Protein AF-A0A523JRL4-F1 (afdb_monomer_lite)

Secondary structure (DSSP, 8-state):
--HHHHHHHHHHHHHHHHHHHHHHHHHHHHHHH-SS-HHHHHHHHHHHHHHHHHTHHHHHHHHHHHHHHHHHHHHHHHHHHHHTT--

Radius of gyration: 23.08 Å; chains: 1; bounding box: 49×17×69 Å

Structure (mmCIF, N/CA/C/O backbone):
data_AF-A0A523JRL4-F1
#
_entry.id   AF-A0A523JRL4-F1
#
loop_
_atom_site.group_PDB
_atom_site.id
_atom_site.type_symbol
_atom_site.label_atom_id
_atom_site.label_alt_id
_atom_site.label_comp_id
_atom_site.label_asym_id
_atom_site.label_entity_id
_atom_site.label_seq_id
_atom_site.pdbx_PDB_ins_code
_atom_site.Cartn_x
_atom_site.Cartn_y
_atom_site.Cartn_z
_atom_site.occupancy
_atom_site.B_iso_or_equiv
_atom_site.auth_seq_id
_atom_site.auth_comp_id
_atom_site.auth_asym_id
_atom_site.auth_atom_id
_atom_site.pdbx_PDB_model_num
ATOM 1 N N . MET A 1 1 ? -29.676 -5.323 7.418 1.00 45.69 1 MET A N 1
ATOM 2 C CA . MET A 1 1 ? -29.060 -5.625 6.105 1.00 45.69 1 MET A CA 1
ATOM 3 C C . MET A 1 1 ? -27.609 -5.135 6.132 1.00 45.69 1 MET A C 1
ATOM 5 O O . MET A 1 1 ? -27.326 -4.052 5.653 1.00 45.69 1 MET A O 1
ATOM 9 N N . ASN A 1 2 ? -26.687 -5.883 6.760 1.00 48.84 2 ASN A N 1
ATOM 10 C CA . ASN A 1 2 ? -25.312 -5.406 7.044 1.00 48.84 2 ASN A CA 1
ATOM 11 C C . ASN A 1 2 ? -24.226 -6.287 6.382 1.00 48.84 2 ASN A C 1
ATOM 13 O O . ASN A 1 2 ? -23.049 -6.215 6.739 1.00 48.84 2 ASN A O 1
ATOM 17 N N . GLY A 1 3 ? -24.614 -7.150 5.435 1.00 53.97 3 GLY A N 1
ATOM 18 C CA . GLY A 1 3 ? -23.709 -8.068 4.732 1.00 53.97 3 GLY A CA 1
ATOM 19 C C . GLY A 1 3 ? -22.882 -7.403 3.627 1.00 53.97 3 GLY A C 1
ATOM 20 O O . GLY A 1 3 ? -21.768 -7.839 3.350 1.00 53.97 3 GLY A O 1
ATOM 21 N N . THR A 1 4 ? -23.375 -6.307 3.051 1.00 57.66 4 THR A N 1
ATOM 22 C CA . THR A 1 4 ? -22.769 -5.633 1.893 1.00 57.66 4 THR A CA 1
ATOM 23 C C . THR A 1 4 ? -21.418 -5.011 2.227 1.00 57.66 4 THR A C 1
ATOM 25 O O . THR A 1 4 ? -20.467 -5.168 1.471 1.00 57.66 4 THR A O 1
ATOM 28 N N . ILE A 1 5 ? -21.283 -4.402 3.409 1.00 59.09 5 ILE A N 1
ATOM 29 C CA . ILE A 1 5 ? -20.051 -3.712 3.816 1.00 59.09 5 ILE A CA 1
ATOM 30 C C . ILE A 1 5 ? -18.874 -4.698 3.888 1.00 59.09 5 ILE A C 1
ATOM 32 O O . ILE A 1 5 ? -17.797 -4.421 3.368 1.00 59.09 5 ILE A O 1
ATOM 36 N N . ARG A 1 6 ? -19.077 -5.900 4.447 1.00 60.03 6 ARG A N 1
ATOM 37 C CA . ARG A 1 6 ? -18.012 -6.920 4.534 1.00 60.03 6 ARG A CA 1
ATOM 38 C C . ARG A 1 6 ? -17.598 -7.453 3.162 1.00 60.03 6 ARG A C 1
ATOM 40 O O . ARG A 1 6 ? -16.422 -7.758 2.969 1.00 60.03 6 ARG A O 1
ATOM 47 N N . VAL A 1 7 ? -18.545 -7.562 2.227 1.00 62.00 7 VAL A N 1
ATOM 48 C CA . VAL A 1 7 ? -18.266 -7.966 0.841 1.00 62.00 7 VAL A CA 1
ATOM 49 C C . VAL A 1 7 ? -17.444 -6.885 0.146 1.00 62.00 7 VAL A C 1
ATOM 51 O O . VAL A 1 7 ? -16.393 -7.203 -0.403 1.00 62.00 7 VAL A O 1
ATOM 54 N N . THR A 1 8 ? -17.825 -5.612 0.282 1.00 64.62 8 THR A N 1
ATOM 55 C CA . THR A 1 8 ? -17.055 -4.477 -0.247 1.00 64.62 8 THR A CA 1
ATOM 56 C C . THR A 1 8 ? -15.629 -4.447 0.305 1.00 64.62 8 THR A C 1
ATOM 58 O O . THR A 1 8 ? -14.691 -4.298 -0.470 1.00 64.62 8 THR A O 1
ATOM 61 N N . TYR A 1 9 ? -15.425 -4.683 1.608 1.00 71.31 9 TYR A N 1
ATOM 62 C CA . TYR A 1 9 ? -14.074 -4.766 2.187 1.00 71.31 9 TYR A CA 1
ATOM 63 C C . TYR A 1 9 ? -13.257 -5.944 1.642 1.00 71.31 9 TYR A C 1
ATOM 65 O O . TYR A 1 9 ? -12.071 -5.786 1.351 1.00 71.31 9 TYR A O 1
ATOM 73 N N . LYS A 1 10 ? -13.865 -7.129 1.489 1.00 77.19 10 LYS A N 1
ATOM 74 C CA . LYS A 1 10 ? -13.177 -8.293 0.906 1.00 77.19 10 LYS A CA 1
ATOM 75 C C . LYS A 1 10 ? -12.798 -8.051 -0.555 1.00 77.19 10 LYS A C 1
ATOM 77 O O . LYS A 1 10 ? -11.690 -8.405 -0.946 1.00 77.19 10 LYS A O 1
ATOM 82 N N . VAL A 1 11 ? -13.685 -7.438 -1.335 1.00 78.25 11 VAL A N 1
ATOM 83 C CA . VAL A 1 11 ? -13.446 -7.100 -2.744 1.00 78.25 11 VAL A CA 1
ATOM 84 C C . VAL A 1 11 ? -12.376 -6.017 -2.865 1.00 78.25 11 VAL A C 1
ATOM 86 O O . VAL A 1 11 ? -11.425 -6.205 -3.613 1.00 78.25 11 VAL A O 1
ATOM 89 N N . ALA A 1 12 ? -12.445 -4.954 -2.060 1.00 73.12 12 ALA A N 1
ATOM 90 C CA . ALA A 1 12 ? -11.423 -3.908 -2.022 1.00 73.12 12 ALA A CA 1
ATOM 91 C C . ALA A 1 12 ? -10.040 -4.469 -1.656 1.00 73.12 12 ALA A C 1
ATOM 93 O O . ALA A 1 12 ? -9.054 -4.168 -2.326 1.00 73.12 12 ALA A O 1
ATOM 94 N N . ARG A 1 13 ? -9.962 -5.348 -0.645 1.00 72.69 13 ARG A N 1
ATOM 95 C CA . ARG A 1 13 ? -8.717 -6.048 -0.291 1.00 72.69 13 ARG A CA 1
ATOM 96 C C . ARG A 1 13 ? -8.226 -6.939 -1.430 1.00 72.69 13 ARG A C 1
ATOM 98 O O . ARG A 1 13 ? -7.031 -6.977 -1.685 1.00 72.69 13 ARG A O 1
ATOM 105 N N . ARG A 1 14 ? -9.121 -7.659 -2.110 1.00 79.50 14 ARG A N 1
ATOM 106 C CA . ARG A 1 14 ? -8.758 -8.539 -3.228 1.00 79.50 14 ARG A CA 1
ATOM 107 C C . ARG A 1 14 ? -8.211 -7.747 -4.411 1.00 79.50 14 ARG A C 1
ATOM 109 O O . ARG A 1 14 ? -7.185 -8.135 -4.946 1.00 79.50 14 ARG A O 1
ATOM 116 N N . ILE A 1 15 ? -8.862 -6.645 -4.777 1.00 78.06 15 ILE A N 1
ATOM 117 C CA . ILE A 1 15 ? -8.413 -5.741 -5.842 1.00 78.06 15 ILE A CA 1
ATOM 118 C C . ILE A 1 15 ? -7.057 -5.134 -5.475 1.00 78.06 15 ILE A C 1
ATOM 120 O O . ILE A 1 15 ? -6.155 -5.155 -6.302 1.00 78.06 15 ILE A O 1
ATOM 124 N N . ALA A 1 16 ? -6.871 -4.687 -4.228 1.00 74.94 16 ALA A N 1
ATOM 125 C CA . ALA A 1 16 ? -5.580 -4.186 -3.759 1.00 74.94 16 ALA A CA 1
ATOM 126 C C . ALA A 1 16 ? -4.475 -5.248 -3.884 1.00 74.94 16 ALA A C 1
ATOM 128 O O . ALA A 1 16 ? -3.441 -4.983 -4.480 1.00 74.94 16 ALA A O 1
ATOM 129 N N . VAL A 1 17 ? -4.720 -6.475 -3.411 1.00 79.69 17 VAL A N 1
ATOM 130 C CA . VAL A 1 17 ? -3.760 -7.587 -3.536 1.00 79.69 17 VAL A CA 1
ATOM 131 C C . VAL A 1 17 ? -3.478 -7.940 -5.000 1.00 79.69 17 VAL A C 1
ATOM 133 O O . VAL A 1 17 ? -2.352 -8.292 -5.325 1.00 79.69 17 VAL A O 1
ATOM 136 N N . LEU A 1 18 ? -4.468 -7.838 -5.889 1.00 84.44 18 LEU A N 1
ATOM 137 C CA . LEU A 1 18 ? -4.312 -8.132 -7.315 1.00 84.44 18 LEU A CA 1
ATOM 138 C C . LEU A 1 18 ? -3.478 -7.056 -8.022 1.00 84.44 18 LEU A C 1
ATOM 140 O O . LEU A 1 18 ? -2.615 -7.390 -8.827 1.00 84.44 18 LEU A O 1
ATOM 144 N N . ILE A 1 19 ? -3.676 -5.786 -7.665 1.00 79.00 19 ILE A N 1
ATOM 145 C CA . ILE A 1 19 ? -2.859 -4.667 -8.146 1.00 79.00 19 ILE A CA 1
ATOM 146 C C . ILE A 1 19 ? -1.421 -4.813 -7.632 1.00 79.00 19 ILE A C 1
ATOM 148 O O . ILE A 1 19 ? -0.492 -4.830 -8.433 1.00 79.00 19 ILE A O 1
ATOM 152 N N . VAL A 1 20 ? -1.230 -5.006 -6.322 1.00 75.88 20 VAL A N 1
ATOM 153 C CA . VAL A 1 20 ? 0.102 -5.171 -5.714 1.00 75.88 20 VAL A CA 1
ATOM 154 C C . VAL A 1 20 ? 0.812 -6.398 -6.290 1.00 75.88 20 VAL A C 1
ATOM 156 O O . VAL A 1 20 ? 1.905 -6.283 -6.838 1.00 75.88 20 VAL A O 1
ATOM 159 N N . GLY A 1 21 ? 0.170 -7.567 -6.266 1.00 77.50 21 GLY A N 1
ATOM 160 C CA . GLY A 1 21 ? 0.727 -8.800 -6.822 1.00 77.50 21 GLY A CA 1
ATOM 161 C C . GLY A 1 21 ? 1.027 -8.699 -8.319 1.00 77.50 21 GLY A C 1
ATOM 162 O O . GLY A 1 21 ? 2.084 -9.149 -8.755 1.00 77.50 21 GLY A O 1
ATOM 163 N N . GLY A 1 22 ? 0.150 -8.053 -9.095 1.00 84.44 22 GLY A N 1
ATOM 164 C CA . GLY A 1 22 ? 0.357 -7.801 -10.522 1.00 84.44 22 GLY A CA 1
ATOM 165 C C . GLY A 1 22 ? 1.555 -6.894 -10.794 1.00 84.44 22 GLY A C 1
ATOM 166 O O . GLY A 1 22 ? 2.346 -7.176 -11.691 1.00 84.44 22 GLY A O 1
ATOM 167 N N . THR A 1 23 ? 1.746 -5.848 -9.990 1.00 74.75 23 THR A N 1
ATOM 168 C CA . THR A 1 23 ? 2.900 -4.948 -10.136 1.00 74.75 23 THR A CA 1
ATOM 169 C C . THR A 1 23 ? 4.220 -5.605 -9.746 1.00 74.75 23 THR A C 1
ATOM 171 O O . THR A 1 23 ? 5.197 -5.450 -10.471 1.00 74.75 23 THR A O 1
ATOM 174 N N . VAL A 1 24 ? 4.253 -6.404 -8.674 1.00 78.25 24 VAL A N 1
ATOM 175 C CA . VAL A 1 24 ? 5.445 -7.180 -8.291 1.00 78.25 24 VAL A CA 1
ATOM 176 C C . VAL A 1 24 ? 5.814 -8.183 -9.386 1.00 78.25 24 VAL A C 1
ATOM 178 O O . VAL A 1 24 ? 6.985 -8.287 -9.746 1.00 78.25 24 VAL A O 1
ATOM 181 N N . LEU A 1 25 ? 4.824 -8.870 -9.968 1.00 83.75 25 LEU A N 1
ATOM 182 C CA . LEU A 1 25 ? 5.028 -9.755 -11.121 1.00 83.75 25 LEU A CA 1
ATOM 183 C C . LEU A 1 25 ? 5.576 -9.000 -12.334 1.00 83.75 25 LEU A C 1
ATOM 185 O O . LEU A 1 25 ? 6.549 -9.447 -12.934 1.00 83.75 25 LEU A O 1
ATOM 189 N N . ALA A 1 26 ? 4.995 -7.849 -12.676 1.00 80.75 26 ALA A N 1
ATOM 190 C CA . ALA A 1 26 ? 5.455 -7.030 -13.794 1.00 80.75 26 ALA A CA 1
ATOM 191 C C . ALA A 1 26 ? 6.900 -6.539 -13.593 1.00 80.75 26 ALA A C 1
ATOM 193 O O . ALA A 1 26 ? 7.701 -6.605 -14.523 1.00 80.75 26 ALA A O 1
ATOM 194 N N . VAL A 1 27 ? 7.257 -6.109 -12.378 1.00 72.25 27 VAL A N 1
ATOM 195 C CA . VAL A 1 27 ? 8.630 -5.711 -12.022 1.00 72.25 27 VAL A CA 1
ATOM 196 C C . VAL A 1 27 ? 9.590 -6.900 -12.097 1.00 72.25 27 VAL A C 1
ATOM 198 O O . VAL A 1 27 ? 10.672 -6.771 -12.664 1.00 72.25 27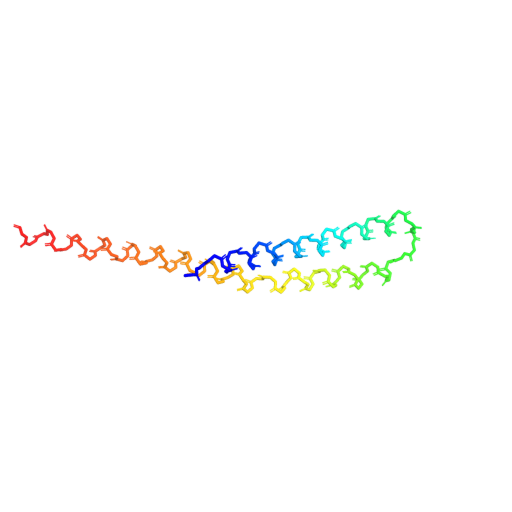 VAL A O 1
ATOM 201 N N . GLY A 1 28 ? 9.196 -8.067 -11.582 1.00 74.06 28 GLY A N 1
ATOM 202 C CA . GLY A 1 28 ? 10.004 -9.286 -11.663 1.00 74.06 28 GLY A CA 1
ATOM 203 C C . GLY A 1 28 ? 10.254 -9.731 -13.105 1.00 74.06 28 GLY A C 1
ATOM 204 O O . GLY A 1 28 ? 11.387 -10.040 -13.467 1.00 74.06 28 GLY A O 1
ATOM 205 N N . ILE A 1 29 ? 9.226 -9.686 -13.958 1.00 81.38 29 ILE A N 1
ATOM 206 C CA . ILE A 1 29 ? 9.362 -9.956 -15.397 1.00 81.38 29 ILE A CA 1
ATOM 207 C C . ILE A 1 29 ? 10.285 -8.917 -16.047 1.00 81.38 29 ILE A C 1
ATOM 209 O O . ILE A 1 29 ? 11.159 -9.283 -16.830 1.00 81.38 29 ILE A O 1
ATOM 213 N N . ALA A 1 30 ? 10.158 -7.638 -15.688 1.00 73.31 30 ALA A N 1
ATOM 214 C CA . ALA A 1 30 ? 11.027 -6.588 -16.211 1.00 73.31 30 ALA A CA 1
ATOM 215 C C . ALA A 1 30 ? 12.508 -6.805 -15.843 1.00 73.31 30 ALA A C 1
ATOM 217 O O . ALA A 1 30 ? 13.377 -6.569 -16.680 1.00 73.31 30 ALA A O 1
ATOM 218 N N . MET A 1 31 ? 12.797 -7.298 -14.631 1.00 69.88 31 MET A N 1
ATOM 219 C CA . MET A 1 31 ? 14.157 -7.639 -14.186 1.00 69.88 31 MET A CA 1
ATOM 220 C C . MET A 1 31 ? 14.773 -8.811 -14.960 1.00 69.88 31 MET A C 1
ATOM 222 O O . MET A 1 31 ? 15.990 -8.858 -15.118 1.00 69.88 31 MET A O 1
ATOM 226 N N . ILE A 1 32 ? 13.951 -9.740 -15.457 1.00 74.88 32 ILE A N 1
ATOM 227 C CA . ILE A 1 32 ? 14.405 -10.865 -16.289 1.00 74.88 32 ILE A CA 1
ATOM 228 C C . ILE A 1 32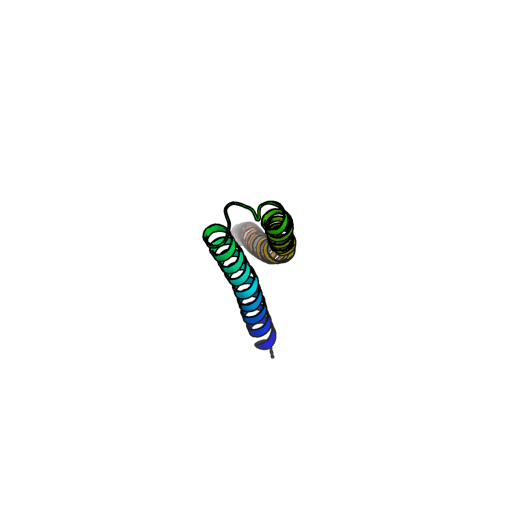 ? 14.652 -10.408 -17.732 1.00 74.88 32 ILE A C 1
ATOM 230 O O . ILE A 1 32 ? 15.600 -10.855 -18.371 1.00 74.88 32 ILE A O 1
ATOM 234 N N . VAL A 1 33 ? 13.796 -9.526 -18.255 1.00 71.06 33 VAL A N 1
ATOM 235 C CA . VAL A 1 33 ? 13.782 -9.178 -19.684 1.00 71.06 33 VAL A CA 1
ATOM 236 C C . VAL A 1 33 ? 14.857 -8.162 -20.071 1.00 71.06 33 VAL A C 1
ATOM 238 O O . VAL A 1 33 ? 15.288 -8.172 -21.222 1.00 71.06 33 VAL A O 1
ATOM 241 N N . ALA A 1 34 ? 15.340 -7.305 -19.167 1.00 62.03 34 ALA A N 1
ATOM 242 C CA . ALA A 1 34 ? 16.420 -6.396 -19.542 1.00 62.03 34 ALA A CA 1
ATOM 243 C C . ALA A 1 34 ? 17.336 -6.016 -18.370 1.00 62.03 34 ALA A C 1
ATOM 245 O O . ALA A 1 34 ? 16.852 -5.547 -17.345 1.00 62.03 34 ALA A O 1
ATOM 246 N N . PRO A 1 35 ? 18.667 -6.061 -18.549 1.00 62.00 35 PRO A N 1
ATOM 247 C CA . PRO A 1 35 ? 19.605 -5.169 -17.879 1.00 62.00 35 PRO A CA 1
ATOM 248 C C . PRO A 1 35 ? 19.648 -3.829 -18.645 1.00 62.00 35 PRO A C 1
ATOM 250 O O . PRO A 1 35 ? 20.632 -3.459 -19.266 1.00 62.00 35 PRO A O 1
ATOM 253 N N . GLY A 1 36 ? 18.518 -3.127 -18.672 1.00 64.75 36 GLY A N 1
ATOM 254 C CA . GLY A 1 36 ? 18.336 -1.801 -19.268 1.00 64.75 36 GLY A CA 1
ATOM 255 C C . GLY A 1 36 ? 17.050 -1.014 -18.924 1.00 64.75 36 GLY A C 1
ATOM 256 O O . GLY A 1 36 ? 16.930 0.103 -19.422 1.00 64.75 36 GLY A O 1
ATOM 257 N N . PRO A 1 37 ? 16.075 -1.455 -18.088 1.00 61.56 37 PRO A N 1
ATOM 258 C CA . PRO A 1 37 ? 14.749 -0.851 -18.017 1.00 61.56 37 PRO A CA 1
ATOM 259 C C . PRO A 1 37 ? 14.581 0.005 -16.748 1.00 61.56 37 PRO A C 1
ATOM 261 O O . PRO A 1 37 ? 13.459 0.228 -16.295 1.00 61.56 37 PRO A O 1
ATOM 264 N N . ALA A 1 38 ? 15.678 0.462 -16.130 1.00 67.81 38 ALA A N 1
ATOM 265 C CA . ALA A 1 38 ? 15.656 1.159 -14.840 1.00 67.81 38 ALA A CA 1
ATOM 266 C C . ALA A 1 38 ? 14.722 2.386 -14.852 1.00 67.81 38 ALA A C 1
ATOM 268 O O . ALA A 1 38 ? 14.090 2.696 -13.847 1.00 67.81 38 ALA A O 1
ATOM 269 N N . ILE A 1 39 ? 14.562 3.022 -16.018 1.00 68.94 39 ILE A N 1
ATOM 270 C CA . ILE A 1 39 ? 13.704 4.194 -16.240 1.00 68.94 39 ILE A CA 1
ATOM 271 C C . ILE A 1 39 ? 12.207 3.841 -16.216 1.00 68.94 39 ILE A C 1
ATOM 273 O O . ILE A 1 39 ? 11.402 4.688 -15.855 1.00 68.94 39 ILE A O 1
ATOM 277 N N . ILE A 1 40 ? 11.816 2.607 -16.559 1.00 70.69 40 ILE A N 1
ATOM 278 C CA . ILE A 1 40 ? 10.413 2.147 -16.530 1.00 70.69 40 ILE A CA 1
ATOM 279 C C . ILE A 1 40 ? 10.070 1.570 -15.151 1.00 70.69 40 ILE A C 1
ATOM 281 O O . ILE A 1 40 ? 8.984 1.799 -14.620 1.00 70.69 40 ILE A O 1
ATOM 285 N N . VAL A 1 41 ? 11.014 0.859 -14.533 1.00 72.75 41 VAL A N 1
ATOM 286 C CA . VAL A 1 41 ? 10.828 0.261 -13.204 1.00 72.75 41 VAL A CA 1
ATOM 287 C C . VAL A 1 41 ? 10.695 1.335 -12.118 1.00 72.75 41 VAL A C 1
ATOM 289 O O . VAL A 1 41 ? 9.901 1.164 -11.198 1.00 72.75 41 VAL A O 1
ATOM 292 N N . LEU A 1 42 ? 11.404 2.463 -12.237 1.00 76.19 42 LEU A N 1
ATOM 293 C CA . LEU A 1 42 ? 11.347 3.574 -11.279 1.00 76.19 42 LEU A CA 1
ATOM 294 C C . LEU A 1 42 ? 9.933 4.193 -11.120 1.00 76.19 42 LEU A C 1
ATOM 296 O O . LEU A 1 42 ? 9.425 4.205 -9.996 1.00 76.19 42 LEU A O 1
ATOM 300 N N . PRO A 1 43 ? 9.246 4.665 -12.182 1.00 78.56 43 PRO A N 1
ATOM 301 C CA . PRO A 1 43 ? 7.888 5.194 -12.074 1.00 78.56 43 PRO A CA 1
ATOM 302 C C . PRO A 1 43 ? 6.873 4.120 -11.670 1.00 78.56 43 PRO A C 1
ATOM 304 O O . PRO A 1 43 ? 5.934 4.432 -10.942 1.00 78.56 43 PRO A O 1
ATOM 307 N N . ILE A 1 44 ? 7.072 2.856 -12.062 1.00 75.56 44 ILE A N 1
ATOM 308 C CA . ILE A 1 44 ? 6.216 1.742 -11.621 1.00 75.56 44 ILE A CA 1
ATOM 309 C C . ILE A 1 44 ? 6.377 1.495 -10.117 1.00 75.56 44 ILE A C 1
ATOM 311 O O . ILE A 1 44 ? 5.379 1.405 -9.405 1.00 75.56 44 ILE A O 1
ATOM 315 N N . GLY A 1 45 ? 7.611 1.448 -9.613 1.00 72.31 45 GLY A N 1
ATOM 316 C CA . GLY A 1 45 ? 7.893 1.318 -8.185 1.00 72.31 45 GLY A CA 1
ATOM 317 C C . GLY A 1 45 ? 7.279 2.463 -7.379 1.00 72.31 45 GLY A C 1
ATOM 318 O O . GLY A 1 45 ? 6.645 2.221 -6.356 1.00 72.31 45 GLY A O 1
ATOM 319 N N . LEU A 1 46 ? 7.373 3.700 -7.875 1.00 76.19 46 LEU A N 1
ATOM 320 C CA . LEU A 1 46 ? 6.747 4.869 -7.247 1.00 76.19 46 LEU A CA 1
ATOM 321 C C . LEU A 1 46 ? 5.213 4.833 -7.298 1.00 76.19 46 LEU A C 1
ATOM 323 O O . LEU A 1 46 ? 4.570 5.219 -6.323 1.00 76.19 46 LEU A O 1
ATOM 327 N N . ALA A 1 47 ? 4.617 4.347 -8.389 1.00 79.69 47 ALA A N 1
ATOM 328 C CA . ALA A 1 47 ? 3.171 4.169 -8.497 1.00 79.69 47 ALA A CA 1
ATOM 329 C C . ALA A 1 47 ? 2.654 3.133 -7.486 1.00 79.69 47 ALA A C 1
ATOM 331 O O . ALA A 1 47 ? 1.652 3.377 -6.813 1.00 79.69 47 ALA A O 1
ATOM 332 N N . VAL A 1 48 ? 3.375 2.017 -7.325 1.00 72.06 48 VAL A N 1
ATOM 333 C CA . VAL A 1 48 ? 3.084 0.981 -6.321 1.00 72.06 48 VAL A CA 1
ATOM 334 C C . VAL A 1 48 ? 3.220 1.532 -4.914 1.00 72.06 48 VAL A C 1
ATOM 336 O O . VAL A 1 48 ? 2.282 1.409 -4.129 1.00 72.06 48 VAL A O 1
ATOM 339 N N . LEU A 1 49 ? 4.341 2.199 -4.612 1.00 71.94 49 LEU A N 1
ATOM 340 C CA . LEU A 1 49 ? 4.513 2.870 -3.328 1.00 71.94 49 LEU A CA 1
ATOM 341 C C . LEU A 1 49 ? 3.337 3.825 -3.079 1.00 71.94 49 LEU A C 1
ATOM 343 O O . LEU A 1 49 ? 2.695 3.726 -2.041 1.00 71.94 49 LEU A O 1
ATOM 347 N N . GLY A 1 50 ? 2.981 4.695 -4.027 1.00 72.94 50 GLY A N 1
ATOM 348 C CA . GLY A 1 50 ? 1.861 5.633 -3.883 1.00 72.94 50 GLY A CA 1
ATOM 349 C C . GLY A 1 50 ? 0.5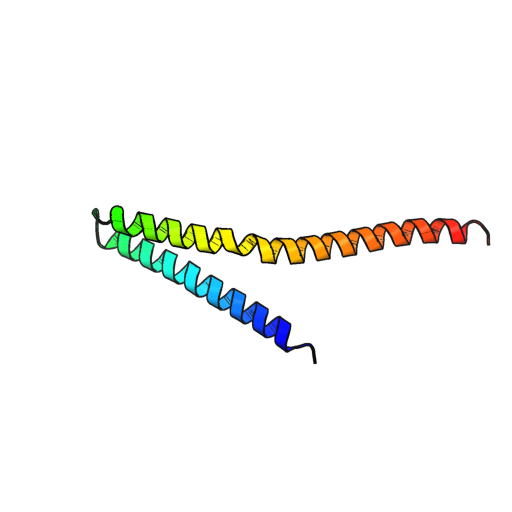15 4.961 -3.580 1.00 72.94 50 GLY A C 1
ATOM 350 O O . GLY A 1 50 ? -0.269 5.475 -2.776 1.00 72.94 50 GLY A O 1
ATOM 351 N N . ILE A 1 51 ? 0.265 3.788 -4.163 1.00 70.25 51 ILE A N 1
ATOM 352 C CA . ILE A 1 51 ? -0.924 2.969 -3.888 1.00 70.25 51 ILE A CA 1
ATOM 353 C C . ILE A 1 51 ? -0.881 2.403 -2.458 1.00 70.25 51 ILE A C 1
ATOM 355 O O . ILE A 1 51 ? -1.883 2.473 -1.739 1.00 70.25 51 ILE A O 1
ATOM 359 N N . GLU A 1 52 ? 0.278 1.920 -2.011 1.00 63.56 52 GLU A N 1
ATOM 360 C CA . GLU A 1 52 ? 0.505 1.414 -0.650 1.00 63.56 52 GLU A CA 1
ATOM 361 C C . GLU A 1 52 ? 0.379 2.537 0.406 1.00 63.56 52 GLU A C 1
ATOM 363 O O . GLU A 1 52 ? -0.253 2.366 1.452 1.00 63.56 52 GLU A O 1
ATOM 368 N N . PHE A 1 53 ? 0.895 3.735 0.103 1.00 64.88 53 PHE A N 1
ATOM 369 C CA . PHE A 1 53 ? 0.827 4.933 0.952 1.00 64.88 53 PHE A CA 1
ATOM 370 C C . PHE A 1 53 ? -0.583 5.550 1.031 1.00 64.88 53 PHE A C 1
ATOM 372 O O . PHE A 1 53 ? -0.847 6.345 1.937 1.00 64.88 53 PHE A O 1
ATOM 379 N N . ALA A 1 54 ? -1.522 5.181 0.150 1.00 60.56 54 ALA A N 1
ATOM 380 C CA . ALA A 1 54 ? -2.926 5.607 0.225 1.00 60.56 54 ALA A CA 1
ATOM 381 C C . ALA A 1 54 ? -3.787 4.720 1.151 1.00 60.56 54 ALA A C 1
ATOM 383 O O . ALA A 1 54 ? -4.833 5.156 1.649 1.00 60.56 54 ALA A O 1
ATOM 384 N N . TRP A 1 55 ? -3.326 3.503 1.450 1.00 65.75 55 TRP A N 1
ATOM 385 C CA . TRP A 1 55 ? -3.992 2.552 2.344 1.00 65.75 55 TRP A CA 1
ATOM 386 C C . TRP A 1 55 ? -4.011 2.872 3.863 1.00 65.75 55 TRP A C 1
ATOM 388 O O . TRP A 1 55 ? -4.911 2.357 4.545 1.00 65.75 55 TRP A O 1
ATOM 398 N N . PRO A 1 56 ? -3.155 3.749 4.446 1.00 60.94 56 PRO A N 1
ATOM 399 C CA . PRO A 1 56 ? -3.156 4.022 5.884 1.00 60.94 56 PRO A CA 1
ATOM 400 C C . PRO A 1 56 ? -4.489 4.561 6.395 1.00 60.94 56 PRO A C 1
ATOM 402 O O . PRO A 1 56 ? -4.878 4.267 7.519 1.00 60.94 56 PRO A O 1
ATOM 405 N N . ARG A 1 57 ? -5.245 5.310 5.582 1.00 62.62 57 ARG A N 1
ATOM 406 C CA . ARG A 1 57 ? -6.523 5.910 6.012 1.00 62.62 57 ARG A CA 1
ATOM 407 C C . ARG A 1 57 ? -7.572 4.878 6.433 1.00 62.62 57 ARG A C 1
ATOM 409 O O . ARG A 1 57 ? -8.366 5.147 7.335 1.00 62.62 57 ARG A O 1
ATOM 416 N N . ILE A 1 58 ? -7.569 3.699 5.816 1.00 67.12 58 ILE A N 1
ATOM 417 C CA . ILE A 1 58 ? -8.493 2.610 6.162 1.00 67.12 58 ILE A CA 1
ATOM 418 C C . ILE A 1 58 ? -8.002 1.847 7.391 1.00 67.12 58 ILE A C 1
ATOM 420 O O . ILE A 1 58 ? -8.792 1.574 8.297 1.00 67.12 58 ILE A O 1
ATOM 424 N N . TRP A 1 59 ? -6.696 1.600 7.478 1.00 66.75 59 TRP A N 1
ATOM 425 C CA . TRP A 1 59 ? -6.079 0.995 8.658 1.00 66.75 59 TRP A CA 1
ATOM 426 C C . TRP A 1 59 ? -6.252 1.854 9.913 1.00 66.75 59 TRP A C 1
ATOM 428 O O . TRP A 1 59 ? -6.614 1.339 10.969 1.00 66.75 59 TRP A O 1
ATOM 438 N N . LEU A 1 60 ? -6.084 3.170 9.789 1.00 67.00 60 LEU A N 1
ATOM 439 C CA . LEU A 1 60 ? -6.239 4.127 10.882 1.00 67.00 60 LEU A CA 1
ATOM 440 C C . LEU A 1 60 ? -7.673 4.179 11.408 1.00 67.00 60 LEU A C 1
ATOM 442 O O . LEU A 1 60 ? -7.864 4.292 12.616 1.00 67.00 60 LEU A O 1
ATOM 446 N N . ARG A 1 61 ? -8.686 4.053 10.542 1.00 71.38 61 ARG A N 1
ATOM 447 C CA . ARG A 1 61 ? -10.090 3.973 10.975 1.00 71.38 61 ARG A CA 1
ATOM 448 C C . ARG A 1 61 ? -10.347 2.729 11.818 1.00 71.38 61 ARG A C 1
ATOM 450 O O . ARG A 1 61 ? -10.847 2.848 12.934 1.00 71.38 61 ARG A O 1
ATOM 457 N N . THR A 1 62 ? -9.928 1.560 11.335 1.00 71.12 62 THR A N 1
ATOM 458 C CA . THR A 1 62 ? -10.059 0.307 12.092 1.00 71.12 62 THR A CA 1
ATOM 459 C C . THR A 1 62 ? -9.254 0.333 13.391 1.00 71.12 62 THR A C 1
ATOM 461 O O . THR A 1 62 ? -9.726 -0.151 14.419 1.00 71.12 62 THR A O 1
ATOM 464 N N . LEU A 1 63 ? -8.054 0.912 13.381 1.00 77.75 63 LEU A N 1
ATOM 465 C CA . LEU A 1 63 ? -7.222 1.031 14.574 1.00 77.75 63 LEU A CA 1
ATOM 466 C C . LEU A 1 63 ? -7.862 1.977 15.600 1.00 77.75 63 LEU A C 1
ATOM 468 O O . LEU A 1 63 ? -7.947 1.637 16.777 1.00 77.75 63 LEU A O 1
ATOM 472 N N . ARG A 1 64 ? -8.398 3.119 15.152 1.00 75.62 64 ARG A N 1
ATOM 473 C CA . ARG A 1 64 ? -9.102 4.083 16.007 1.00 75.62 64 ARG A CA 1
ATOM 474 C C . ARG A 1 64 ? -10.359 3.489 16.634 1.00 75.62 64 ARG A C 1
ATOM 476 O O . ARG A 1 64 ? -10.592 3.722 17.814 1.00 75.62 64 ARG A O 1
ATOM 483 N N . GLU A 1 65 ? -11.131 2.708 15.879 1.00 79.19 65 GLU A N 1
ATOM 484 C CA . GLU A 1 65 ? -12.303 1.979 16.387 1.00 79.19 65 GLU A CA 1
ATOM 485 C C . GLU A 1 65 ? -11.923 0.908 17.417 1.00 79.19 65 GLU A C 1
ATOM 487 O O . GLU A 1 65 ? -12.594 0.758 18.438 1.00 79.19 65 GLU A O 1
ATOM 492 N N . ARG A 1 66 ? -10.821 0.182 17.195 1.00 77.12 66 ARG A N 1
ATOM 493 C CA . ARG A 1 66 ? -10.322 -0.807 18.163 1.00 77.12 66 ARG A CA 1
ATOM 494 C C . ARG A 1 66 ? -9.842 -0.145 19.453 1.00 77.12 66 ARG A C 1
ATOM 496 O O . ARG A 1 66 ? -10.191 -0.613 20.535 1.00 77.12 66 ARG A O 1
ATOM 503 N N . ILE A 1 67 ? -9.104 0.960 19.342 1.00 78.19 67 ILE A N 1
ATOM 504 C CA . ILE A 1 67 ? -8.593 1.722 20.489 1.00 78.19 67 ILE A CA 1
ATOM 505 C C . ILE A 1 67 ? -9.744 2.368 21.275 1.00 78.19 67 ILE A C 1
ATOM 507 O O . ILE A 1 67 ? -9.761 2.304 22.505 1.00 78.19 67 ILE A O 1
ATOM 511 N N . SER A 1 68 ? -10.736 2.958 20.599 1.00 75.12 68 SER A N 1
ATOM 512 C CA . SER A 1 68 ? -11.881 3.586 21.271 1.00 75.12 68 SER A CA 1
ATOM 513 C C . SER A 1 68 ? -12.761 2.560 21.990 1.00 75.12 68 SER A C 1
ATOM 515 O O . SER A 1 68 ? -13.155 2.794 23.135 1.00 75.12 68 SER A O 1
ATOM 517 N N . ALA A 1 69 ? -13.000 1.396 21.379 1.00 75.00 69 ALA A N 1
ATOM 518 C CA . ALA A 1 69 ? -13.738 0.301 22.003 1.00 75.00 69 ALA A CA 1
ATOM 519 C C . ALA A 1 69 ? -13.019 -0.259 23.244 1.00 75.00 69 ALA A C 1
ATOM 521 O O . ALA A 1 69 ? -13.667 -0.602 24.237 1.00 75.00 69 ALA A O 1
ATOM 522 N N . GLN A 1 70 ? -11.684 -0.325 23.222 1.00 74.06 70 GLN A N 1
ATOM 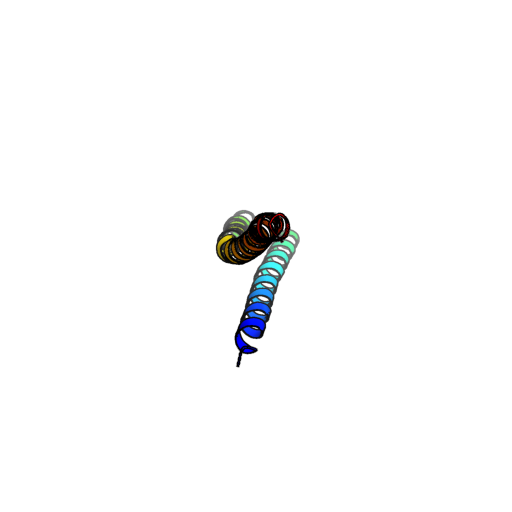523 C CA . GLN A 1 70 ? -10.898 -0.718 24.393 1.00 74.06 70 GLN A CA 1
ATOM 524 C C . GLN A 1 70 ? -10.967 0.337 25.498 1.00 74.06 70 GLN A C 1
ATOM 526 O O . GLN A 1 70 ? -11.288 -0.000 26.638 1.00 74.06 70 GLN A O 1
ATOM 531 N N . ASN A 1 71 ? -10.775 1.614 25.167 1.00 73.38 71 ASN A N 1
ATOM 532 C CA . ASN A 1 71 ? -10.852 2.706 26.141 1.00 73.38 71 ASN A CA 1
ATOM 533 C C . ASN A 1 71 ? -12.228 2.809 26.816 1.00 73.38 71 ASN A C 1
ATOM 535 O O . ASN A 1 71 ? -12.302 3.063 28.020 1.00 73.38 71 ASN A O 1
ATOM 539 N N . ALA A 1 72 ? -13.317 2.564 26.081 1.00 70.75 72 ALA A N 1
ATOM 540 C CA . ALA A 1 72 ? -14.663 2.526 26.651 1.00 70.75 72 ALA A CA 1
ATOM 541 C C . ALA A 1 72 ? -14.830 1.382 27.669 1.00 70.75 72 ALA A C 1
ATOM 543 O O . ALA A 1 72 ? -15.390 1.591 28.747 1.00 70.75 72 ALA A O 1
ATOM 544 N N . LYS A 1 73 ? -14.272 0.195 27.384 1.00 68.69 73 LYS A N 1
ATOM 545 C CA . LYS A 1 73 ? -14.284 -0.946 28.317 1.00 68.69 73 LYS A CA 1
ATOM 546 C C . LYS A 1 73 ? -13.451 -0.692 29.578 1.00 68.69 73 LYS A C 1
ATOM 548 O O . LYS A 1 73 ? -13.876 -1.085 30.664 1.00 68.69 73 LYS A O 1
ATOM 553 N N . TYR A 1 74 ? -12.311 -0.006 29.467 1.00 66.69 74 TYR A N 1
ATOM 554 C CA . TYR A 1 74 ? -11.501 0.368 30.637 1.00 66.69 74 TYR A CA 1
ATOM 555 C C . TYR A 1 74 ? -12.169 1.447 31.498 1.00 66.69 74 TYR A C 1
ATOM 557 O O . TYR A 1 74 ? -12.102 1.381 32.727 1.00 66.69 74 TYR A O 1
ATOM 565 N N . ARG A 1 75 ? -12.863 2.409 30.877 1.00 68.31 75 ARG A N 1
ATOM 566 C CA . ARG A 1 75 ? -13.626 3.437 31.603 1.00 68.31 75 ARG A CA 1
ATOM 567 C C . ARG A 1 75 ? -14.837 2.856 32.340 1.00 68.31 75 ARG A C 1
ATOM 569 O O . ARG A 1 75 ? -15.061 3.226 33.489 1.00 68.31 75 ARG A O 1
ATOM 576 N N . GLY A 1 76 ? -15.556 1.907 31.734 1.00 66.31 76 GLY A N 1
ATOM 577 C CA . GLY A 1 76 ? -16.715 1.254 32.357 1.00 66.31 76 GLY A CA 1
ATOM 578 C C . GLY A 1 76 ? -16.369 0.481 33.634 1.00 66.31 76 GLY A C 1
ATOM 579 O O . GLY A 1 76 ? -17.044 0.637 34.648 1.00 66.31 76 GLY A O 1
ATOM 580 N N . ARG A 1 77 ? -15.252 -0.264 33.641 1.00 65.56 77 ARG A N 1
ATOM 581 C CA . ARG A 1 77 ? -14.842 -1.052 34.821 1.00 65.56 77 ARG A CA 1
ATOM 582 C C . ARG A 1 77 ? -14.434 -0.210 36.032 1.00 65.56 77 ARG A C 1
ATOM 584 O O . ARG A 1 77 ? -14.592 -0.671 37.158 1.00 65.56 77 ARG A O 1
ATOM 591 N N . ARG A 1 78 ? -13.923 1.014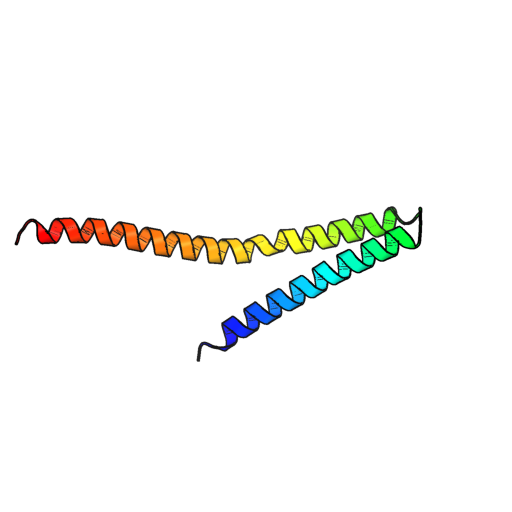 35.840 1.00 64.44 78 ARG A N 1
ATOM 592 C CA . ARG A 1 78 ? -13.626 1.912 36.973 1.00 64.44 78 ARG A CA 1
ATOM 593 C C . ARG A 1 78 ? -14.885 2.532 37.575 1.00 64.44 78 ARG A C 1
ATOM 595 O O . ARG A 1 78 ? -14.934 2.692 38.787 1.00 64.44 78 ARG A O 1
ATOM 602 N N . ALA A 1 79 ? -15.893 2.847 36.763 1.00 65.12 79 ALA A N 1
ATOM 603 C CA . ALA A 1 79 ? -17.141 3.428 37.258 1.00 65.12 79 ALA A CA 1
ATOM 604 C C . ALA A 1 79 ? -17.964 2.423 38.086 1.00 65.12 79 ALA A C 1
ATOM 606 O O . ALA A 1 79 ? -18.587 2.793 39.079 1.00 65.12 79 ALA A O 1
ATOM 607 N N . GLU A 1 80 ? -17.925 1.144 37.713 1.00 69.25 80 GLU A N 1
ATOM 608 C CA . GLU A 1 80 ? -18.709 0.098 38.374 1.00 69.25 80 GLU A CA 1
ATOM 609 C C . GLU A 1 80 ? -18.165 -0.273 39.763 1.00 69.25 80 GLU A C 1
ATOM 611 O O . GLU A 1 80 ? -18.932 -0.486 40.702 1.00 69.25 80 GLU A O 1
ATOM 616 N N . ASN A 1 81 ? -16.842 -0.221 39.947 1.00 66.69 81 ASN A N 1
ATOM 617 C CA . ASN A 1 81 ? -16.209 -0.570 41.220 1.00 66.69 81 ASN A CA 1
ATOM 618 C C . ASN A 1 81 ? -16.529 0.412 42.365 1.00 66.69 81 ASN A C 1
ATOM 620 O O . ASN A 1 81 ? -16.453 0.040 43.533 1.00 66.69 81 ASN A O 1
ATOM 624 N N . HIS A 1 82 ? -16.915 1.655 42.056 1.00 63.81 82 HIS A N 1
ATOM 625 C CA . HIS A 1 82 ? -17.316 2.635 43.074 1.00 63.81 82 HIS A CA 1
ATOM 626 C C . HIS A 1 82 ? -18.776 2.489 43.513 1.00 63.81 82 HIS A C 1
ATOM 628 O O . HIS A 1 82 ? -19.124 2.905 44.616 1.00 63.81 82 HIS A O 1
ATOM 634 N N . ARG A 1 83 ? -19.628 1.866 42.691 1.00 68.50 83 ARG A N 1
ATOM 635 C CA . ARG A 1 83 ? -21.048 1.669 43.016 1.00 68.50 83 ARG A CA 1
ATOM 636 C C . ARG A 1 83 ? -21.261 0.509 43.988 1.00 68.50 83 ARG A C 1
ATOM 638 O O . ARG A 1 83 ? -22.186 0.548 44.789 1.00 68.50 83 ARG A O 1
ATOM 645 N N . ASN A 1 84 ? -20.365 -0.477 43.952 1.00 64.12 84 ASN A N 1
ATOM 646 C CA . ASN A 1 84 ? -20.426 -1.674 44.791 1.00 64.12 84 ASN A CA 1
ATOM 647 C C . ASN A 1 84 ? -19.762 -1.514 46.168 1.00 64.12 84 ASN A C 1
ATOM 649 O O . ASN A 1 84 ? -19.712 -2.466 46.934 1.00 64.12 84 ASN A O 1
ATOM 653 N N . ARG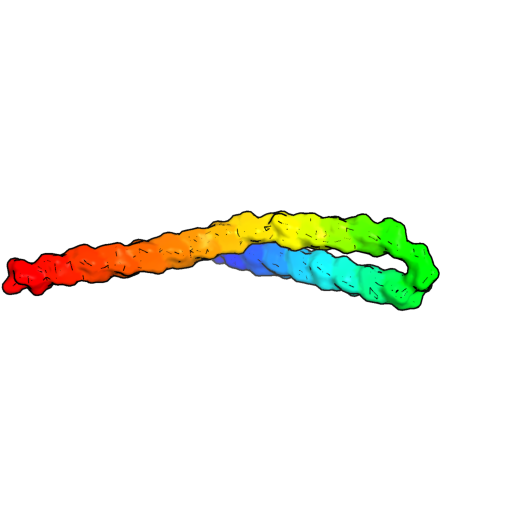 A 1 85 ? -19.227 -0.326 46.481 1.00 63.69 85 ARG A N 1
ATOM 654 C CA . ARG A 1 85 ? -18.613 -0.025 47.785 1.00 63.69 85 ARG A CA 1
ATOM 655 C C . ARG A 1 85 ? -19.574 0.679 48.756 1.00 63.69 85 ARG A C 1
ATOM 657 O O . ARG A 1 85 ? -19.206 0.918 49.897 1.00 63.69 85 ARG A O 1
ATOM 664 N N . HIS A 1 86 ? -20.779 1.017 48.290 1.00 61.72 86 HIS A N 1
ATOM 665 C CA . HIS A 1 86 ? -21.817 1.734 49.043 1.00 61.72 86 HIS A CA 1
ATOM 666 C C . HIS A 1 86 ? -23.151 0.961 49.140 1.00 61.72 86 HIS A C 1
ATOM 668 O O . HIS A 1 86 ? -24.173 1.554 49.480 1.00 61.72 86 HIS A O 1
ATOM 674 N N . ARG A 1 87 ? -23.150 -0.341 48.836 1.00 55.97 87 ARG A N 1
ATOM 675 C CA . ARG A 1 87 ? -24.207 -1.291 49.212 1.00 55.97 87 ARG A CA 1
ATOM 676 C C . ARG A 1 87 ? -23.623 -2.310 50.172 1.00 55.97 87 ARG A C 1
ATOM 678 O O . ARG A 1 87 ? -24.394 -2.753 51.043 1.00 55.97 87 ARG A O 1
#

pLDDT: mean 70.17, std 7.65, range [45.69, 84.44]

Sequence (87 aa):
MNGTIRVTYKVARRIAVLIVGGTVLAVGIAMIVAPGPAIIVLPIGLAVLGIEFAWPRIWLRTLRERISAQNAKYRGRRAENHRNRHR

Foldseek 3Di:
DPVVVVVVVVVVVVVLCCLLVVLVVVLVVVVVPDPPCCVVNVVSVVVNVVSVVVPVVVVVVVVVVVVVVVVVVVVVVVVVVVVVVPD